Protein AF-A0A2E7SJI0-F1 (afdb_monomer_lite)

Sequence (84 aa):
MTTWTIKNSTGSVSQRHLTIPTFDMRQIIFHTVDKPTMVFGTAQKNITKEINLNCEFVRRKSGGGAVFLEPEGVLWVDFVIPKS

Secondary structure (DSSP, 8-state):
-PPPEEEEEEE-HHHHHH-PPPSSS-EEEEEEE-S-EEEE-TT-----TT---SSEEEE-SS-S--EEE-TTT-EEEEEE----

pLDDT: mean 88.72, std 10.11, range [54.38, 96.81]

Radius of gyration: 14.28 Å; chains: 1; bounding box: 25×28×46 Å

Structure (mmCIF, N/CA/C/O backbone):
data_AF-A0A2E7SJI0-F1
#
_entry.id   AF-A0A2E7SJI0-F1
#
loop_
_atom_site.group_PDB
_atom_site.id
_atom_site.type_symbol
_atom_site.label_atom_id
_atom_site.label_alt_id
_atom_site.label_comp_id
_atom_site.label_asym_id
_atom_site.label_entity_id
_atom_site.label_seq_id
_atom_site.pdbx_PDB_ins_code
_atom_site.Cartn_x
_atom_site.Cartn_y
_atom_site.Cartn_z
_atom_site.occupancy
_atom_site.B_iso_or_equiv
_atom_site.auth_seq_id
_atom_site.auth_comp_id
_atom_site.auth_asym_id
_atom_site.auth_atom_id
_atom_site.pdbx_PDB_model_num
ATOM 1 N N . MET A 1 1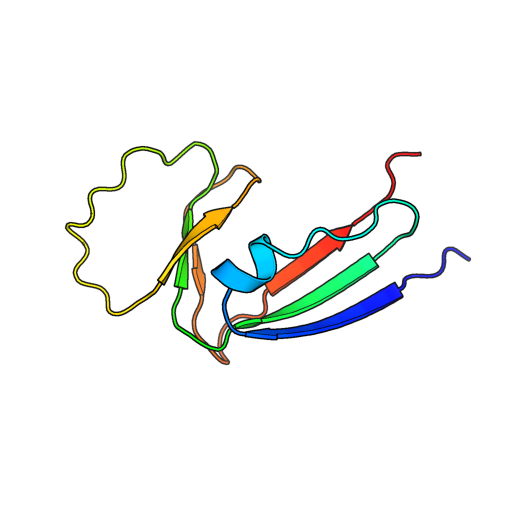 ? -7.597 -3.854 27.990 1.00 54.38 1 MET A N 1
ATOM 2 C CA . MET A 1 1 ? -6.666 -4.238 26.907 1.00 54.38 1 MET A CA 1
ATOM 3 C C . MET A 1 1 ? -7.222 -3.680 25.612 1.00 54.38 1 MET A C 1
ATOM 5 O O . MET A 1 1 ? -8.410 -3.841 25.376 1.00 54.38 1 MET A O 1
ATOM 9 N N . THR A 1 2 ? -6.431 -2.960 24.824 1.00 67.81 2 THR A N 1
ATOM 10 C CA . THR A 1 2 ? -6.871 -2.474 23.510 1.00 67.81 2 THR A CA 1
ATOM 11 C C . THR A 1 2 ? -6.802 -3.616 22.501 1.00 67.81 2 THR A C 1
ATOM 13 O O . THR A 1 2 ? -5.724 -4.142 22.232 1.00 67.81 2 THR A O 1
ATOM 16 N N . THR A 1 3 ? -7.951 -4.016 21.960 1.00 89.31 3 THR A N 1
ATOM 17 C CA . THR A 1 3 ? -8.041 -5.073 20.945 1.00 89.31 3 THR A CA 1
ATOM 18 C C . THR A 1 3 ? -7.591 -4.533 19.589 1.00 89.31 3 THR A C 1
ATOM 20 O O . THR A 1 3 ? -8.013 -3.451 19.179 1.00 89.31 3 THR A O 1
ATOM 23 N N . TRP A 1 4 ? -6.724 -5.275 18.902 1.00 94.81 4 TRP A N 1
ATOM 24 C CA . TRP A 1 4 ? -6.330 -5.001 17.521 1.00 94.81 4 TRP A CA 1
ATOM 25 C C . TRP A 1 4 ? -7.100 -5.918 16.578 1.00 94.81 4 TRP A C 1
ATOM 27 O O . TRP A 1 4 ? -7.150 -7.127 16.799 1.00 94.81 4 TRP A O 1
ATOM 37 N N . THR A 1 5 ? -7.638 -5.357 15.498 1.00 95.19 5 THR A N 1
ATOM 38 C CA . THR A 1 5 ? -8.190 -6.146 14.393 1.00 95.19 5 THR A CA 1
ATOM 39 C C . THR A 1 5 ? -7.104 -6.377 13.350 1.00 95.19 5 THR A C 1
ATOM 41 O O . THR A 1 5 ? -6.535 -5.424 12.816 1.00 95.19 5 THR A O 1
ATOM 44 N N . ILE A 1 6 ? -6.822 -7.641 13.041 1.00 95.62 6 ILE A N 1
ATOM 45 C CA . ILE A 1 6 ? -5.834 -8.023 12.029 1.00 95.62 6 ILE A CA 1
ATOM 46 C C . ILE A 1 6 ? -6.562 -8.379 10.736 1.00 95.62 6 ILE A C 1
ATOM 48 O O . ILE A 1 6 ? -7.487 -9.190 10.740 1.00 95.62 6 ILE A O 1
ATOM 52 N N . LYS A 1 7 ? -6.138 -7.777 9.625 1.00 94.56 7 LYS A N 1
ATOM 53 C CA . LYS A 1 7 ? -6.630 -8.085 8.280 1.00 94.56 7 LYS A CA 1
ATOM 54 C C . LYS A 1 7 ? -5.468 -8.554 7.419 1.00 94.56 7 LYS A C 1
ATOM 56 O O . LYS A 1 7 ? -4.392 -7.968 7.470 1.00 94.56 7 LYS A O 1
ATOM 61 N N . ASN A 1 8 ? -5.717 -9.575 6.611 1.00 94.94 8 ASN A N 1
ATOM 62 C CA . ASN A 1 8 ? -4.775 -10.080 5.622 1.00 94.94 8 ASN A CA 1
ATOM 63 C C . ASN A 1 8 ? -5.378 -9.889 4.236 1.00 94.94 8 ASN A C 1
ATOM 65 O O . ASN A 1 8 ? -6.584 -10.048 4.047 1.00 94.94 8 ASN A O 1
ATOM 69 N N . SER A 1 9 ? -4.543 -9.525 3.276 1.00 93.62 9 SER A N 1
ATOM 70 C CA . SER A 1 9 ? -4.943 -9.350 1.888 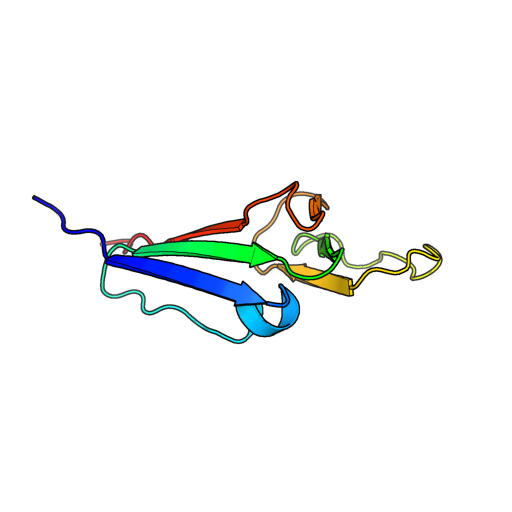1.00 93.62 9 SER A CA 1
ATOM 71 C C . SER A 1 9 ? -3.771 -9.644 0.965 1.00 93.62 9 SER A C 1
ATOM 73 O O . SER A 1 9 ? -2.613 -9.561 1.371 1.00 93.62 9 SER A O 1
ATOM 75 N N . THR A 1 10 ? -4.087 -9.954 -0.283 1.00 95.31 10 THR A N 1
ATOM 76 C CA . THR A 1 10 ? -3.111 -10.198 -1.343 1.00 95.31 10 THR A CA 1
ATOM 77 C C . THR A 1 10 ? -3.625 -9.542 -2.613 1.00 95.31 10 THR A C 1
ATOM 79 O O . THR A 1 10 ? -4.836 -9.537 -2.841 1.00 95.31 10 THR A O 1
ATOM 82 N N . GLY A 1 11 ? -2.740 -8.946 -3.404 1.00 95.00 11 GLY A N 1
ATOM 83 C CA . GLY A 1 11 ? -3.111 -8.315 -4.667 1.00 95.00 11 GLY A CA 1
ATOM 84 C C . GLY A 1 11 ? -2.196 -7.156 -5.033 1.00 95.00 11 GLY A C 1
ATOM 85 O O . GLY A 1 11 ? -1.092 -7.023 -4.499 1.00 95.00 11 GLY A O 1
ATOM 86 N N . SER A 1 12 ? -2.679 -6.287 -5.920 1.00 94.19 12 SER A N 1
ATOM 87 C CA . SER A 1 12 ? -1.915 -5.113 -6.318 1.00 94.19 12 SER A CA 1
ATOM 88 C C . SER A 1 12 ? -2.016 -3.991 -5.282 1.00 94.19 12 SER A C 1
ATOM 90 O O . SER A 1 12 ? -3.068 -3.735 -4.680 1.00 94.19 12 SER A O 1
ATOM 92 N N . VAL A 1 13 ? -0.935 -3.218 -5.144 1.00 93.56 13 VAL A N 1
ATOM 93 C CA . VAL A 1 13 ? -0.923 -2.008 -4.301 1.00 93.56 13 VAL A CA 1
ATOM 94 C C . VAL A 1 13 ? -1.970 -1.001 -4.777 1.00 93.56 13 VAL A C 1
ATOM 96 O O . VAL A 1 13 ? -2.603 -0.311 -3.975 1.00 93.56 13 VAL A O 1
ATOM 99 N N . SER A 1 14 ? -2.166 -0.910 -6.095 1.00 90.25 14 SER A N 1
ATOM 100 C CA . SER A 1 14 ? -3.137 -0.012 -6.716 1.00 90.25 14 SER A CA 1
ATOM 101 C C . SER A 1 14 ? -4.568 -0.328 -6.264 1.00 90.25 14 SER A C 1
ATOM 103 O O . SER A 1 14 ? -5.280 0.580 -5.834 1.00 90.25 14 SER A O 1
ATOM 105 N N . GLN A 1 15 ? -4.963 -1.604 -6.260 1.00 87.19 15 GLN A N 1
ATOM 106 C CA . GLN A 1 15 ? -6.258 -2.058 -5.742 1.00 87.19 15 GLN A CA 1
ATOM 107 C C . GLN A 1 15 ? -6.358 -1.844 -4.231 1.00 87.19 15 GLN A C 1
ATOM 109 O O . GLN A 1 15 ? -7.353 -1.303 -3.744 1.00 87.19 15 GLN A O 1
ATOM 114 N N . ARG A 1 16 ? -5.301 -2.183 -3.482 1.00 87.56 16 ARG A N 1
ATOM 115 C CA . ARG A 1 16 ? -5.247 -1.965 -2.032 1.00 87.56 16 ARG A CA 1
ATOM 116 C C . ARG A 1 16 ? -5.488 -0.502 -1.661 1.00 87.56 16 ARG A C 1
ATOM 118 O O . ARG A 1 16 ? -6.197 -0.246 -0.685 1.00 87.56 16 ARG A O 1
ATOM 125 N N . HIS A 1 17 ? -4.960 0.451 -2.428 1.00 84.75 17 HIS A N 1
ATOM 126 C CA . HIS A 1 17 ? -5.161 1.888 -2.207 1.00 84.75 17 HIS A CA 1
ATOM 127 C C . HIS A 1 17 ? -6.597 2.378 -2.464 1.00 84.75 17 HIS A C 1
ATOM 129 O O . HIS A 1 17 ? -6.953 3.455 -1.974 1.00 84.75 17 HIS A O 1
ATOM 135 N N . LEU A 1 18 ? -7.423 1.617 -3.190 1.00 84.94 18 LEU A N 1
ATOM 136 C CA . LEU A 1 18 ? -8.852 1.911 -3.355 1.00 84.94 18 LEU A CA 1
ATOM 137 C C . LEU A 1 18 ? -9.655 1.520 -2.108 1.00 84.94 18 LEU A C 1
ATOM 139 O O . LEU A 1 18 ? -10.648 2.166 -1.779 1.00 84.94 18 LEU A O 1
ATOM 143 N N . THR A 1 19 ? -9.202 0.502 -1.375 1.00 84.38 19 THR A N 1
ATOM 144 C CA . THR A 1 19 ? -9.792 0.108 -0.090 1.00 84.38 19 THR A CA 1
ATOM 145 C C . THR A 1 19 ? -9.410 1.070 1.034 1.00 84.38 19 THR A C 1
ATOM 147 O O . THR A 1 19 ? -8.260 1.133 1.479 1.00 84.38 19 THR A O 1
ATOM 150 N N . ILE A 1 20 ? -10.404 1.794 1.543 1.00 84.88 20 ILE A N 1
ATOM 151 C CA . ILE A 1 20 ? -10.263 2.683 2.698 1.00 84.88 20 ILE A CA 1
ATOM 152 C C . ILE A 1 20 ? -10.548 1.866 3.969 1.00 84.88 20 ILE A C 1
ATOM 154 O O . ILE A 1 20 ? -11.622 1.270 4.066 1.00 84.88 20 ILE A O 1
ATOM 158 N N . PRO A 1 21 ? -9.614 1.791 4.936 1.00 88.44 21 PRO A N 1
ATOM 159 C CA . PRO A 1 21 ? -9.889 1.126 6.204 1.00 88.44 21 PRO A CA 1
ATOM 160 C C . PRO A 1 21 ? -10.892 1.933 7.034 1.00 88.44 21 PRO A C 1
ATOM 162 O O . PRO A 1 21 ? -11.049 3.137 6.840 1.00 88.44 21 PRO A O 1
ATOM 165 N N . THR A 1 22 ? -11.548 1.284 7.994 1.00 89.88 22 THR A N 1
ATOM 166 C CA . THR A 1 22 ? -12.307 2.020 9.013 1.00 89.88 22 THR A CA 1
ATOM 167 C C . THR A 1 22 ? -11.335 2.678 9.996 1.00 89.88 22 THR A C 1
ATOM 169 O O . THR A 1 22 ? -10.188 2.250 10.111 1.00 89.88 22 THR A O 1
ATOM 172 N N . PHE A 1 23 ? -11.767 3.724 10.698 1.00 91.38 23 PHE A N 1
ATOM 173 C CA . PHE A 1 23 ? -10.909 4.505 11.606 1.00 91.38 23 PHE A CA 1
ATOM 174 C C . PHE A 1 23 ? -11.414 4.513 13.055 1.00 91.38 23 PHE A C 1
ATOM 176 O O . PHE A 1 23 ? -10.898 5.250 13.888 1.00 91.38 23 PHE A O 1
ATOM 183 N N . ASP A 1 24 ? -12.424 3.698 13.344 1.00 91.38 24 ASP A N 1
ATOM 184 C CA . ASP A 1 24 ? -13.087 3.537 14.638 1.00 91.38 24 ASP A CA 1
ATOM 185 C C . ASP A 1 24 ? -12.320 2.614 15.597 1.00 91.38 24 ASP A C 1
ATOM 187 O O . ASP A 1 24 ? -12.453 2.719 16.813 1.00 91.38 24 ASP A O 1
ATOM 191 N N . MET A 1 25 ? -11.483 1.723 15.060 1.00 92.50 25 MET A N 1
ATOM 192 C CA . MET A 1 25 ? -10.708 0.763 15.843 1.00 92.50 25 MET A CA 1
ATOM 193 C C . MET A 1 25 ? -9.276 0.610 15.340 1.00 92.50 25 MET A C 1
ATOM 195 O O . MET A 1 25 ? -8.970 0.838 14.166 1.00 92.50 25 MET A O 1
ATOM 199 N N . ARG A 1 26 ? -8.399 0.166 16.248 1.00 95.56 26 ARG A N 1
ATOM 200 C CA . ARG A 1 26 ? -7.005 -0.161 15.939 1.00 95.56 26 ARG A CA 1
ATOM 201 C C . ARG A 1 26 ? -6.943 -1.339 14.973 1.00 95.56 26 ARG A C 1
ATOM 203 O O . ARG A 1 26 ? -7.498 -2.401 15.255 1.00 95.56 26 ARG A O 1
ATOM 210 N N . GLN A 1 27 ? -6.250 -1.159 13.854 1.00 95.62 27 GLN A N 1
ATOM 211 C CA . GLN A 1 27 ? -6.109 -2.184 12.823 1.00 95.62 27 GLN A CA 1
ATOM 212 C C . GLN A 1 27 ? -4.661 -2.349 12.383 1.00 95.62 27 GLN A C 1
ATOM 214 O O . GLN A 1 27 ? -3.926 -1.369 12.257 1.00 95.62 27 GLN A O 1
ATOM 219 N N . ILE A 1 28 ? -4.301 -3.598 12.099 1.00 96.81 28 ILE A N 1
ATOM 220 C CA . ILE A 1 28 ? -3.098 -3.963 11.351 1.00 96.81 28 ILE A CA 1
ATOM 221 C C . ILE A 1 28 ? -3.570 -4.629 10.066 1.00 96.81 28 ILE A C 1
ATOM 223 O O . ILE A 1 28 ? -4.366 -5.570 10.111 1.00 96.81 28 ILE A O 1
ATOM 227 N N . ILE A 1 29 ? -3.117 -4.126 8.923 1.00 95.38 29 ILE A N 1
ATOM 228 C CA . ILE A 1 29 ? -3.485 -4.662 7.615 1.00 95.38 29 ILE A CA 1
ATOM 229 C C . ILE A 1 29 ? -2.214 -5.146 6.942 1.00 95.38 29 ILE A C 1
ATOM 231 O O . ILE A 1 29 ? -1.405 -4.338 6.493 1.00 95.38 29 ILE A O 1
ATOM 235 N N . PHE A 1 30 ? -2.061 -6.462 6.877 1.00 96.25 30 PHE A N 1
ATOM 236 C CA . PHE A 1 30 ? -1.011 -7.123 6.123 1.00 96.25 30 PHE A CA 1
ATOM 237 C C . PHE A 1 30 ? -1.463 -7.272 4.672 1.00 96.25 30 PHE A C 1
ATOM 239 O O . PHE A 1 30 ? -2.561 -7.767 4.389 1.00 96.25 30 PHE A O 1
ATOM 246 N N . HIS A 1 31 ? -0.631 -6.809 3.748 1.00 96.06 31 HIS A N 1
ATOM 247 C CA . HIS A 1 31 ? -0.883 -6.897 2.323 1.00 96.06 31 HIS A CA 1
ATOM 248 C C . HIS A 1 31 ? 0.328 -7.489 1.604 1.00 96.06 31 HIS A C 1
ATOM 250 O O . HIS A 1 31 ? 1.379 -6.854 1.497 1.00 96.06 31 HIS A O 1
ATOM 256 N N . THR A 1 32 ? 0.164 -8.715 1.113 1.00 96.75 32 THR A N 1
ATOM 257 C CA . THR A 1 32 ? 1.139 -9.376 0.244 1.00 96.75 32 THR A CA 1
ATOM 258 C C . THR A 1 32 ? 0.957 -8.856 -1.177 1.00 96.75 32 THR A C 1
ATOM 260 O O . THR A 1 32 ? -0.118 -9.001 -1.759 1.00 96.75 32 THR A O 1
ATOM 263 N N . VAL A 1 33 ? 1.996 -8.240 -1.731 1.00 95.94 33 VAL A N 1
ATOM 264 C CA . VAL A 1 33 ? 1.971 -7.720 -3.101 1.00 95.94 33 VAL A CA 1
ATOM 265 C C . VAL A 1 33 ? 2.196 -8.839 -4.112 1.00 95.94 33 VAL A C 1
ATOM 267 O O . VAL A 1 33 ? 3.142 -9.608 -3.983 1.00 95.94 33 VAL A O 1
ATOM 270 N N . ASP A 1 34 ? 1.338 -8.921 -5.127 1.00 95.56 34 ASP A N 1
ATOM 271 C CA . ASP A 1 34 ? 1.386 -9.982 -6.147 1.00 95.56 34 ASP A CA 1
ATOM 272 C C . ASP A 1 34 ? 2.142 -9.583 -7.426 1.00 95.56 34 ASP A C 1
ATOM 274 O O . ASP A 1 34 ? 2.407 -10.421 -8.290 1.00 95.56 34 ASP A O 1
ATOM 278 N N . LYS A 1 35 ? 2.504 -8.301 -7.555 1.00 94.44 35 LYS A N 1
ATOM 279 C CA . LYS A 1 35 ? 3.201 -7.744 -8.717 1.00 94.44 35 LYS A CA 1
ATOM 280 C C . LYS A 1 35 ? 4.284 -6.747 -8.307 1.00 94.44 35 LYS A C 1
ATOM 282 O O . LYS A 1 35 ? 4.058 -5.952 -7.386 1.00 94.44 35 LYS A O 1
ATOM 287 N N . PRO A 1 36 ? 5.420 -6.708 -9.032 1.00 95.00 36 PRO A N 1
ATOM 288 C CA . PRO A 1 36 ? 6.430 -5.676 -8.846 1.00 95.00 36 PRO A CA 1
ATOM 289 C C . PRO A 1 36 ? 5.807 -4.285 -8.926 1.00 95.00 36 PRO A C 1
ATOM 291 O O . PRO A 1 36 ? 5.113 -3.971 -9.896 1.00 95.00 36 PRO A O 1
ATOM 294 N N . THR A 1 37 ? 6.043 -3.450 -7.915 1.00 94.44 37 THR A N 1
ATOM 295 C CA . THR A 1 37 ? 5.418 -2.125 -7.835 1.00 94.44 37 THR A CA 1
ATOM 296 C C . THR A 1 37 ? 6.393 -1.072 -7.330 1.00 94.44 37 THR A C 1
ATOM 298 O O . THR A 1 37 ? 6.952 -1.193 -6.245 1.00 94.44 37 THR A O 1
ATOM 301 N N . MET A 1 38 ? 6.541 0.018 -8.075 1.00 93.69 38 MET A N 1
ATOM 302 C CA . MET A 1 38 ? 7.192 1.236 -7.611 1.00 93.69 38 MET A CA 1
ATOM 303 C C . MET A 1 38 ? 6.158 2.157 -6.950 1.00 93.69 38 MET A C 1
ATOM 305 O O . MET A 1 38 ? 5.218 2.625 -7.599 1.00 93.69 38 MET A O 1
ATOM 309 N N . VAL A 1 39 ? 6.329 2.444 -5.657 1.00 93.25 39 VAL A N 1
ATOM 310 C CA . VAL A 1 39 ? 5.425 3.299 -4.879 1.00 93.25 39 VAL A CA 1
ATOM 311 C C . VAL A 1 39 ? 6.087 4.619 -4.515 1.00 93.25 39 VAL A C 1
ATOM 313 O O . VAL A 1 39 ? 7.058 4.661 -3.762 1.00 93.25 39 VAL A O 1
ATOM 316 N N . PHE A 1 40 ? 5.505 5.719 -4.979 1.00 92.94 40 PHE A N 1
ATOM 317 C CA . PHE A 1 40 ? 5.989 7.075 -4.743 1.00 92.94 40 PHE A CA 1
ATOM 318 C C . PHE A 1 40 ? 5.265 7.767 -3.592 1.00 92.94 40 PHE A C 1
ATOM 320 O O . PHE A 1 40 ? 4.046 7.637 -3.441 1.00 92.94 40 PHE A O 1
ATOM 327 N N . GLY A 1 41 ? 6.000 8.574 -2.826 1.00 92.69 41 GLY A N 1
ATOM 328 C CA . GLY A 1 41 ? 5.423 9.468 -1.823 1.00 92.69 41 GLY A CA 1
ATOM 329 C C . GLY A 1 41 ? 4.674 10.659 -2.435 1.00 92.69 41 GLY A C 1
ATOM 330 O O . GLY A 1 41 ? 4.824 10.997 -3.616 1.00 92.69 41 GLY A O 1
ATOM 331 N N . THR A 1 42 ? 3.873 11.351 -1.620 1.00 91.19 42 THR A N 1
ATOM 332 C CA . THR A 1 42 ? 2.985 12.442 -2.072 1.00 91.19 42 THR A CA 1
ATOM 333 C C . THR A 1 42 ? 3.718 13.599 -2.766 1.00 91.19 42 THR A C 1
ATOM 335 O O . THR A 1 42 ? 3.181 14.194 -3.702 1.00 91.19 42 THR A O 1
ATOM 338 N N . ALA A 1 43 ? 4.949 13.913 -2.345 1.00 89.38 43 ALA A N 1
ATOM 339 C CA . ALA A 1 43 ? 5.740 15.026 -2.884 1.00 89.38 43 ALA A CA 1
ATOM 340 C C . ALA A 1 43 ? 6.441 14.710 -4.221 1.00 89.38 43 ALA A C 1
ATOM 342 O O . ALA A 1 43 ? 6.856 15.622 -4.932 1.00 89.38 43 ALA A O 1
ATOM 343 N N . GLN A 1 44 ? 6.553 13.437 -4.607 1.00 84.94 44 GLN A N 1
ATOM 344 C CA . GLN A 1 44 ? 7.319 13.012 -5.784 1.00 84.94 44 GLN A CA 1
ATOM 345 C C . GLN A 1 44 ? 6.487 13.114 -7.075 1.00 84.94 44 GLN A C 1
ATOM 347 O O . GLN A 1 44 ? 6.062 12.101 -7.629 1.00 84.94 44 GLN A O 1
ATOM 352 N N . LYS A 1 45 ? 6.133 14.333 -7.502 1.00 74.25 45 LYS A N 1
ATOM 353 C CA . LYS A 1 45 ? 5.113 14.590 -8.545 1.00 74.25 45 LYS A CA 1
ATOM 354 C C . LYS A 1 45 ? 5.601 14.444 -9.993 1.00 74.25 45 LYS A C 1
ATOM 356 O O . LYS A 1 45 ? 4.799 14.079 -10.843 1.00 74.25 45 LYS A O 1
ATOM 361 N N . ASN A 1 46 ? 6.896 14.634 -10.245 1.00 68.31 46 ASN A N 1
ATOM 362 C CA . ASN A 1 46 ? 7.469 14.726 -11.594 1.00 68.31 46 ASN A CA 1
ATOM 363 C C . ASN A 1 46 ? 8.429 13.572 -11.900 1.00 68.31 46 ASN A C 1
ATOM 365 O O . ASN A 1 46 ? 9.573 13.800 -12.279 1.00 68.31 46 ASN A O 1
ATOM 369 N N . ILE A 1 47 ? 7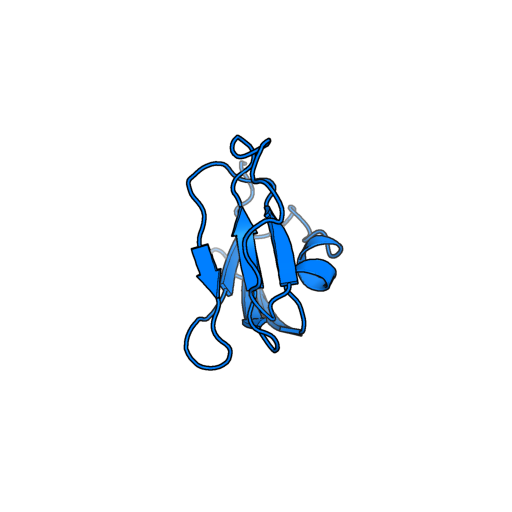.994 12.331 -11.686 1.00 66.56 47 ILE A N 1
ATOM 370 C CA . ILE A 1 47 ? 8.798 11.176 -12.094 1.00 66.56 47 ILE A CA 1
ATOM 371 C C . ILE A 1 47 ? 8.402 10.849 -13.527 1.00 66.56 47 ILE A C 1
ATOM 373 O O . ILE A 1 47 ? 7.298 10.370 -13.789 1.00 66.56 47 ILE A O 1
ATOM 377 N N . THR A 1 48 ? 9.281 11.209 -14.458 1.00 57.72 48 THR A N 1
ATOM 378 C CA . THR A 1 48 ? 9.162 10.881 -15.874 1.00 57.72 48 THR A CA 1
ATOM 379 C C . THR A 1 48 ? 9.107 9.361 -16.033 1.00 57.72 48 THR A C 1
ATOM 381 O O . THR A 1 48 ? 9.920 8.629 -15.471 1.00 57.72 48 THR A O 1
ATOM 384 N N . LYS A 1 49 ? 8.136 8.872 -16.815 1.00 60.38 49 LYS A N 1
ATOM 385 C CA . LYS A 1 49 ? 7.956 7.457 -17.205 1.00 60.38 49 LYS A CA 1
ATOM 386 C C . LYS A 1 49 ? 9.104 6.910 -18.082 1.00 60.38 49 LYS A C 1
ATOM 388 O O . LYS A 1 49 ? 8.915 5.935 -18.796 1.00 60.38 49 LYS A O 1
ATOM 393 N N . GLU A 1 50 ? 10.284 7.525 -18.056 1.00 57.19 50 GLU A N 1
ATOM 394 C CA . GLU A 1 50 ? 11.473 7.063 -18.793 1.00 57.19 50 GLU A CA 1
ATOM 395 C C . GLU A 1 50 ? 12.071 5.785 -18.195 1.00 57.19 50 GLU A C 1
ATOM 397 O O . GLU A 1 50 ? 12.948 5.151 -18.775 1.00 57.19 50 GLU A O 1
ATOM 402 N N . ILE A 1 51 ? 11.565 5.370 -17.037 1.00 63.09 51 ILE A N 1
ATOM 403 C CA . ILE A 1 51 ? 11.930 4.119 -16.403 1.00 63.09 51 ILE A CA 1
ATOM 404 C C . ILE A 1 51 ? 11.152 2.986 -17.085 1.00 63.09 51 ILE A C 1
ATOM 406 O O . ILE A 1 51 ? 9.989 2.732 -16.771 1.00 63.09 51 ILE A O 1
ATOM 410 N N . ASN A 1 52 ? 11.811 2.295 -18.016 1.00 67.56 52 ASN A N 1
ATOM 411 C CA . ASN A 1 52 ? 11.296 1.115 -18.714 1.00 67.56 52 ASN A CA 1
ATOM 412 C C . ASN A 1 52 ? 11.332 -0.128 -17.793 1.00 67.56 52 ASN A C 1
ATOM 414 O O . ASN A 1 52 ? 11.989 -1.126 -18.080 1.00 67.56 52 ASN A O 1
ATOM 418 N N . LEU A 1 53 ? 10.691 -0.034 -16.624 1.00 76.19 53 LEU A N 1
ATOM 419 C CA . LEU A 1 53 ? 10.534 -1.146 -15.689 1.00 76.19 53 LEU A CA 1
ATOM 420 C C . LEU A 1 53 ? 9.182 -1.813 -15.920 1.00 76.19 53 LEU A C 1
ATOM 422 O O . LEU A 1 53 ? 8.146 -1.148 -15.946 1.00 76.19 53 LEU A O 1
ATOM 426 N N . ASN A 1 54 ? 9.188 -3.141 -16.017 1.00 86.38 54 ASN A N 1
ATOM 427 C CA . ASN A 1 54 ? 7.974 -3.951 -16.048 1.00 86.38 54 ASN A CA 1
ATOM 428 C C . ASN A 1 54 ? 7.364 -4.052 -14.634 1.00 86.38 54 ASN A C 1
ATOM 430 O O . ASN A 1 54 ? 7.455 -5.088 -13.978 1.00 86.38 54 ASN A O 1
ATOM 434 N N . CYS A 1 55 ? 6.825 -2.941 -14.129 1.00 90.06 55 CYS A N 1
ATOM 435 C CA . CYS A 1 55 ? 6.230 -2.843 -12.797 1.00 90.06 55 CYS A CA 1
ATOM 436 C C . CYS A 1 55 ? 5.063 -1.845 -12.772 1.00 90.06 55 CYS A C 1
ATOM 438 O O . CYS A 1 55 ? 4.968 -0.955 -13.621 1.00 90.06 55 CYS A O 1
ATOM 440 N N . GLU A 1 56 ? 4.177 -1.974 -11.785 1.00 91.00 56 GLU A N 1
ATOM 441 C CA . GLU A 1 56 ? 3.140 -0.971 -11.540 1.00 91.00 56 GLU A CA 1
ATOM 442 C C . GLU A 1 56 ? 3.742 0.296 -10.920 1.00 91.00 56 GLU A C 1
ATOM 444 O O . GLU A 1 56 ? 4.659 0.238 -10.104 1.00 91.00 56 GLU A O 1
ATOM 449 N N . PHE A 1 57 ? 3.183 1.457 -11.262 1.00 90.81 57 PHE A N 1
ATOM 450 C CA . PHE A 1 57 ? 3.553 2.731 -10.652 1.00 90.81 57 PHE A CA 1
ATOM 451 C C . PHE A 1 57 ? 2.382 3.261 -9.833 1.00 90.81 57 PHE A C 1
ATOM 453 O O . PHE A 1 57 ? 1.332 3.609 -10.376 1.00 90.81 57 PHE A O 1
ATOM 460 N N . VAL A 1 58 ? 2.568 3.347 -8.519 1.00 91.50 58 VAL A N 1
ATOM 461 C CA . VAL A 1 58 ? 1.528 3.767 -7.578 1.00 91.50 58 VAL A CA 1
ATOM 462 C C . VAL A 1 58 ? 2.003 4.969 -6.777 1.00 91.50 58 VAL A C 1
ATOM 464 O O . VAL A 1 58 ? 3.178 5.115 -6.455 1.00 91.50 58 VAL A O 1
ATOM 467 N N . ARG A 1 59 ? 1.076 5.857 -6.421 1.00 91.12 59 ARG A N 1
ATOM 468 C CA . ARG A 1 59 ? 1.332 6.946 -5.477 1.00 91.12 59 ARG A CA 1
ATOM 469 C C . ARG A 1 59 ? 0.604 6.659 -4.172 1.00 91.12 59 ARG A C 1
ATOM 471 O O . ARG A 1 59 ? -0.602 6.410 -4.180 1.00 91.12 59 ARG A O 1
ATOM 478 N N . ARG A 1 60 ? 1.324 6.713 -3.051 1.00 91.44 60 ARG A N 1
ATOM 479 C CA . ARG A 1 60 ? 0.719 6.630 -1.715 1.00 91.44 60 ARG A CA 1
ATOM 480 C C . ARG A 1 60 ? 0.329 8.007 -1.195 1.00 91.44 60 ARG A C 1
ATOM 482 O O . ARG A 1 60 ? 0.827 9.034 -1.654 1.00 91.44 60 ARG A O 1
ATOM 489 N N . LYS A 1 61 ? -0.601 8.015 -0.239 1.00 88.88 61 LYS A N 1
ATOM 490 C CA . LYS A 1 61 ? -1.124 9.246 0.376 1.00 88.88 61 LYS A CA 1
ATOM 491 C C . LYS A 1 61 ? -0.155 9.849 1.397 1.00 88.88 61 LYS A C 1
ATOM 493 O O . LYS A 1 61 ? -0.199 11.054 1.629 1.00 88.88 61 LYS A O 1
ATOM 498 N N . SER A 1 62 ? 0.716 9.027 1.982 1.00 89.12 62 SER A N 1
ATOM 499 C CA . SER A 1 62 ? 1.754 9.460 2.915 1.00 89.12 62 SER A CA 1
ATOM 500 C C . SER A 1 62 ? 2.990 10.022 2.203 1.00 89.12 62 SER A C 1
ATOM 502 O O . SER A 1 62 ? 3.291 9.692 1.052 1.00 89.12 62 SER A O 1
ATOM 504 N N . GLY A 1 63 ? 3.723 10.878 2.919 1.00 90.50 63 GLY A N 1
ATOM 505 C CA . GLY A 1 63 ? 4.991 11.437 2.455 1.00 90.50 63 GLY A CA 1
ATOM 506 C C . GLY A 1 63 ? 6.126 10.406 2.382 1.00 90.50 63 GLY A C 1
ATOM 507 O O . GLY A 1 63 ? 5.912 9.191 2.402 1.00 90.50 63 GLY A O 1
ATOM 508 N N . GLY A 1 64 ? 7.361 10.902 2.305 1.00 91.56 64 GLY A N 1
ATOM 509 C CA . GLY A 1 64 ? 8.575 10.089 2.179 1.00 91.56 64 GLY A CA 1
ATOM 510 C C . GLY A 1 64 ? 8.989 9.823 0.727 1.00 91.56 64 GLY A C 1
ATOM 511 O O . GLY A 1 64 ? 8.452 10.427 -0.202 1.00 91.56 64 GLY A O 1
ATOM 512 N N . GLY A 1 65 ? 9.968 8.932 0.555 1.00 91.81 65 GLY A N 1
ATOM 513 C CA . GLY A 1 65 ? 10.574 8.603 -0.740 1.00 91.81 65 GLY A CA 1
ATOM 514 C C . GLY A 1 65 ? 9.895 7.459 -1.498 1.00 91.81 65 GLY A C 1
ATOM 515 O O . GLY A 1 65 ? 8.889 6.897 -1.045 1.00 91.81 65 GLY A O 1
ATOM 516 N N . ALA A 1 66 ? 10.484 7.118 -2.645 1.00 92.06 66 ALA A N 1
ATOM 517 C CA . ALA A 1 66 ? 10.048 6.013 -3.488 1.00 92.06 66 ALA A CA 1
ATOM 518 C C . ALA A 1 66 ? 10.512 4.680 -2.896 1.00 92.06 66 ALA A C 1
ATOM 520 O O . ALA A 1 66 ? 11.607 4.608 -2.343 1.00 92.06 66 ALA A O 1
ATOM 521 N N . VAL A 1 67 ? 9.697 3.638 -3.031 1.00 93.38 67 VAL A N 1
ATOM 522 C CA . VAL A 1 67 ? 10.061 2.267 -2.656 1.00 93.38 67 VAL A CA 1
ATOM 523 C C . VAL A 1 67 ? 9.679 1.312 -3.776 1.00 93.38 67 VAL A C 1
ATOM 525 O O . VAL A 1 67 ? 8.623 1.470 -4.386 1.00 93.38 67 VAL A O 1
ATOM 528 N N . PHE A 1 68 ? 10.533 0.329 -4.036 1.00 94.06 68 PHE A N 1
ATOM 529 C CA . PHE A 1 68 ? 10.219 -0.785 -4.920 1.00 94.06 68 PHE A CA 1
ATOM 530 C C . PHE A 1 68 ? 9.747 -1.965 -4.076 1.00 94.06 68 PHE A C 1
ATOM 532 O O . PHE A 1 68 ? 10.394 -2.320 -3.092 1.00 94.06 68 PHE A O 1
ATOM 539 N N . LEU A 1 69 ? 8.605 -2.533 -4.440 1.00 95.44 69 LEU A N 1
ATOM 540 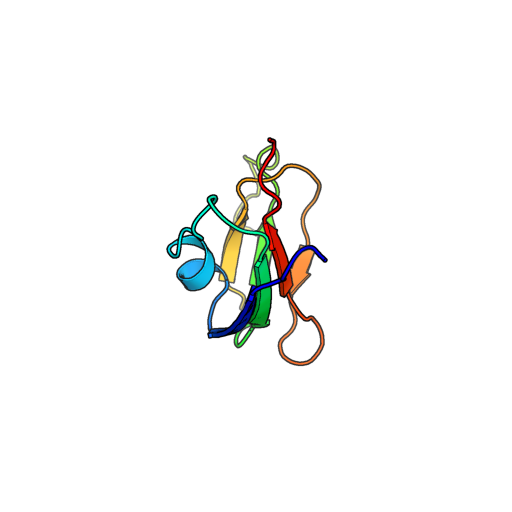C CA . LEU A 1 69 ? 8.019 -3.690 -3.787 1.00 95.44 69 LEU A CA 1
ATOM 541 C C . LEU A 1 69 ? 8.164 -4.889 -4.714 1.00 95.44 69 LEU A C 1
ATOM 543 O O . LEU A 1 69 ? 7.619 -4.888 -5.820 1.00 95.44 69 LEU A O 1
ATOM 547 N N . GLU A 1 70 ? 8.893 -5.890 -4.245 1.00 95.19 70 GLU A N 1
ATOM 548 C CA . GLU A 1 70 ? 9.079 -7.164 -4.925 1.00 95.19 70 GLU A CA 1
ATOM 549 C C . GLU A 1 70 ? 8.123 -8.207 -4.321 1.00 95.19 70 GLU A C 1
ATOM 551 O O . GLU A 1 70 ? 8.084 -8.333 -3.090 1.00 95.19 70 GLU A O 1
ATOM 556 N N . PRO A 1 71 ? 7.348 -8.945 -5.140 1.00 96.06 71 PRO A N 1
ATOM 557 C CA . PRO A 1 71 ? 6.543 -10.068 -4.660 1.00 96.06 71 PRO A CA 1
ATOM 558 C C . PRO A 1 71 ? 7.398 -11.070 -3.885 1.00 96.06 71 PRO A C 1
ATOM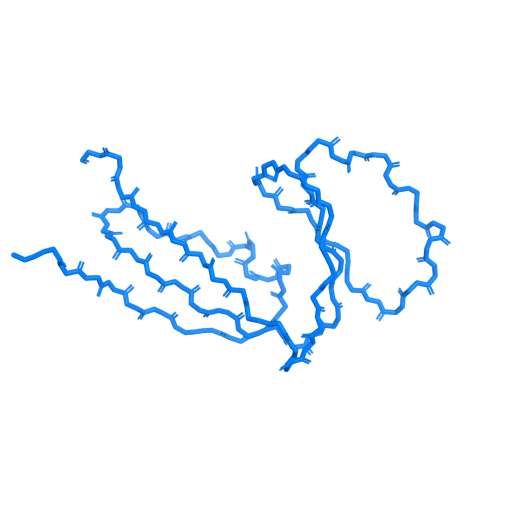 560 O O . PRO A 1 71 ? 8.540 -11.318 -4.261 1.00 96.06 71 PRO A O 1
ATOM 563 N N . GLU A 1 72 ? 6.864 -11.625 -2.796 1.00 91.88 72 GLU A N 1
ATOM 564 C CA . GLU A 1 72 ? 7.557 -12.535 -1.858 1.00 91.88 72 GLU A CA 1
ATOM 565 C C . GLU A 1 72 ? 8.784 -11.950 -1.119 1.00 91.88 72 GLU A C 1
ATOM 567 O O . GLU A 1 72 ? 9.186 -12.485 -0.087 1.00 91.88 72 GLU A O 1
ATOM 572 N N . GLY A 1 73 ? 9.356 -10.835 -1.584 1.00 93.69 73 GLY A N 1
ATOM 573 C CA . GLY A 1 73 ? 10.474 -10.140 -0.939 1.00 93.69 73 GLY A CA 1
ATOM 574 C C . GLY A 1 73 ? 10.048 -9.018 0.010 1.00 93.69 73 GLY A C 1
ATOM 575 O O . GLY A 1 73 ? 10.788 -8.668 0.931 1.00 93.69 73 GLY A O 1
ATOM 576 N N . VAL A 1 74 ? 8.856 -8.442 -0.192 1.00 95.00 74 VAL A N 1
ATOM 577 C CA . VAL A 1 74 ? 8.363 -7.297 0.587 1.00 95.00 74 VAL A CA 1
ATOM 578 C C . VAL A 1 74 ? 6.923 -7.511 1.052 1.00 95.00 74 VAL A C 1
ATOM 580 O O . VAL A 1 74 ? 6.023 -7.762 0.255 1.00 95.00 74 VAL A O 1
ATOM 583 N N . LEU A 1 75 ? 6.687 -7.320 2.353 1.00 94.94 75 LEU A N 1
ATOM 584 C CA . LEU A 1 75 ? 5.350 -7.258 2.944 1.00 94.94 75 LEU A CA 1
ATOM 585 C C . LEU A 1 75 ? 4.952 -5.802 3.191 1.00 94.94 75 LEU A C 1
ATOM 587 O O . LEU A 1 75 ? 5.671 -5.060 3.863 1.00 94.94 75 LEU A O 1
ATOM 591 N N . TRP A 1 76 ? 3.783 -5.396 2.695 1.00 94.75 76 TRP A N 1
ATOM 592 C CA . TRP A 1 76 ? 3.220 -4.086 3.007 1.00 94.75 76 TRP A CA 1
ATOM 593 C C . TRP A 1 76 ? 2.346 -4.176 4.258 1.00 94.75 76 TRP A C 1
ATOM 595 O O . TRP A 1 76 ? 1.455 -5.022 4.336 1.00 94.75 76 TRP A O 1
ATOM 605 N N . VAL A 1 77 ? 2.566 -3.289 5.233 1.00 95.38 77 VAL A N 1
ATOM 606 C CA . VAL A 1 77 ? 1.792 -3.267 6.482 1.00 95.38 77 VAL A CA 1
ATOM 607 C C . VAL A 1 77 ? 1.289 -1.862 6.771 1.00 95.38 77 VAL A C 1
ATOM 609 O O . VAL A 1 77 ? 2.082 -0.940 6.957 1.00 95.38 77 VAL A O 1
ATOM 612 N N . ASP A 1 78 ? -0.031 -1.710 6.859 1.00 93.69 78 ASP A N 1
ATOM 613 C CA . ASP A 1 78 ? -0.648 -0.475 7.337 1.00 93.69 78 ASP A CA 1
ATOM 614 C C . ASP A 1 78 ? -1.064 -0.611 8.799 1.00 93.69 78 ASP A C 1
ATOM 616 O O . ASP A 1 78 ? -1.727 -1.575 9.193 1.00 93.69 78 ASP A O 1
ATOM 620 N N . PHE A 1 79 ? -0.746 0.417 9.580 1.00 94.94 79 PHE A N 1
ATOM 621 C CA . PHE A 1 79 ? -1.267 0.595 10.926 1.00 94.94 79 PHE A CA 1
ATOM 622 C C . PHE A 1 79 ? -2.302 1.709 10.914 1.00 94.94 79 PHE A C 1
ATOM 624 O O . PHE A 1 79 ? -2.007 2.846 10.542 1.00 94.94 79 PHE A O 1
ATOM 631 N N . VAL A 1 80 ? -3.512 1.390 11.361 1.00 94.31 80 VAL A N 1
ATOM 632 C CA . VAL A 1 80 ? -4.558 2.384 11.593 1.00 94.31 80 VAL A CA 1
ATOM 633 C C . VAL A 1 80 ? -4.756 2.505 13.089 1.00 94.31 80 VAL A C 1
ATOM 635 O O . VAL A 1 80 ? -5.134 1.545 13.760 1.00 94.31 80 VAL A O 1
ATOM 638 N N . ILE A 1 81 ? -4.469 3.690 13.614 1.00 95.06 81 ILE A N 1
ATOM 639 C CA . ILE A 1 81 ? -4.588 4.001 15.034 1.00 95.06 81 ILE A CA 1
ATOM 640 C C . ILE A 1 81 ? -5.548 5.187 15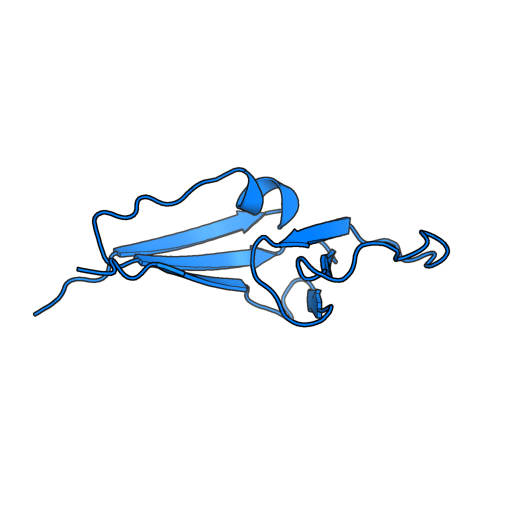.145 1.00 95.06 81 ILE A C 1
ATOM 642 O O . ILE A 1 81 ? -5.214 6.264 14.643 1.00 95.06 81 ILE A O 1
ATOM 646 N N . PRO A 1 82 ? -6.730 5.015 15.767 1.00 93.69 82 PRO A N 1
ATOM 647 C CA . PRO A 1 82 ? -7.609 6.137 16.075 1.00 93.69 82 PRO A CA 1
ATOM 648 C C . PRO A 1 82 ? -6.849 7.197 16.880 1.00 93.69 82 PRO A C 1
ATOM 650 O O . PRO A 1 82 ? -6.091 6.865 17.793 1.00 93.69 82 PRO A O 1
ATOM 653 N N . LYS A 1 83 ? -7.018 8.472 16.512 1.00 91.50 83 LYS A N 1
ATOM 654 C CA . LYS A 1 83 ? -6.284 9.592 17.127 1.00 91.50 83 LYS A CA 1
ATOM 655 C C . LYS A 1 83 ? -6.708 9.837 18.581 1.00 91.50 83 LYS A C 1
ATOM 657 O O . LYS A 1 83 ? -5.893 10.300 19.375 1.00 91.50 83 LYS A O 1
ATOM 662 N N . SER A 1 84 ? -7.970 9.554 18.891 1.00 80.69 84 SER A N 1
ATOM 663 C CA . SER A 1 84 ? -8.627 9.764 20.183 1.00 80.69 84 SER A CA 1
ATOM 664 C C . SER A 1 84 ? -9.782 8.792 20.326 1.00 80.69 84 SER A C 1
ATOM 666 O O . SER A 1 84 ? -10.553 8.727 19.340 1.00 80.69 84 SER A O 1
#

Foldseek 3Di:
DADEAEAEEEEAPQVVQVDDDDQPGKYKYKYQYPWWEKEAEPPPDDDPPPPPDPGHYYYDDHGDGIDIDDGVPDIDMDIRHRPD